Protein AF-A0AAE0SVL7-F1 (afdb_monomer)

Secondary structure (DSSP, 8-state):
-----S-----HHHHHHT--STTTEETTTTEE---GGGS-TT--EEEEEE-TTSSEEEEEESGGG-EEEEEHHHHHHT---TTHHHHHGGG--------

Nearest PDB structures (foldseek):
  6npb-assembly1_A  TM=8.629E-01  e=6.356E-06  Leisingera caerulea
  6npc-assembly1_B  TM=8.696E-01  e=1.193E-05  Leisingera caerulea
  3n6w-assembly1_A-2  TM=8.155E-01  e=1.303E-04  Homo sapiens
  3o2g-assembly1_A  TM=8.271E-01  e=2.156E-04  Homo sapiens
  8ghl-assembly1_G  TM=4.330E-01  e=3.075E+00  Saccharomyces cerevisiae

pLDDT: mean 80.03, std 21.22, range [30.2, 97.25]

Mean predicted aligned error: 9.67 Å

Radius of gyration: 16.36 Å; Cα contacts (8 Å, |Δi|>4): 115; chains: 1; bounding box: 56×30×44 Å

Foldseek 3Di:
DPDDPPDFDDDQLVCVQQFCPPCQADPVVRDGPDDSVPDDPPKDWDDWDQDPVNQKIWTFIPVVRDIGIDGPVVCVVPTPDPCVVVVVVVPPPPPDDDD

InterPro domains:
  IPR038492 GBBH-like, N-terminal domain superfamily [G3DSA:3.30.2020.30] (3-81)

Solvent-accessible surface area (backbone atoms only — not comparable to full-atom values): 6332 Å² total; per-residue (Å²): 133,85,82,75,71,94,71,87,79,79,56,47,52,56,52,63,76,57,25,54,29,82,82,28,21,42,78,93,77,74,40,75,65,61,56,75,89,78,50,63,85,83,38,43,68,74,47,76,44,71,40,96,85,70,53,33,32,41,38,33,29,65,64,88,64,45,72,34,33,38,47,48,66,60,52,66,74,64,56,79,46,89,62,58,58,66,69,58,58,77,74,68,76,80,79,80,82,78,133

Structure (mmCIF, N/CA/C/O backbone):
data_AF-A0AAE0SVL7-F1
#
_entry.id   AF-A0AAE0SVL7-F1
#
loop_
_atom_site.group_PDB
_atom_site.id
_atom_site.type_symbol
_atom_site.label_atom_id
_atom_site.label_alt_id
_atom_site.label_comp_id
_atom_site.label_asym_id
_atom_site.label_entity_id
_atom_site.label_seq_id
_atom_site.pdbx_PDB_ins_code
_atom_site.Cartn_x
_atom_site.Cartn_y
_atom_site.Cartn_z
_atom_site.occupancy
_atom_site.B_iso_or_equiv
_atom_site.auth_seq_id
_atom_site.auth_comp_id
_atom_site.auth_asym_id
_atom_site.auth_atom_id
_atom_site.pdbx_PDB_model_num
ATOM 1 N N . MET A 1 1 ? 5.176 -1.775 -32.247 1.00 35.22 1 MET A N 1
ATOM 2 C CA . MET A 1 1 ? 4.172 -2.533 -31.471 1.00 35.22 1 MET A CA 1
ATOM 3 C C . MET A 1 1 ? 4.753 -2.783 -30.091 1.00 35.22 1 MET A C 1
ATOM 5 O O . MET A 1 1 ? 5.603 -3.648 -29.944 1.00 35.22 1 MET A O 1
ATOM 9 N N . THR A 1 2 ? 4.399 -1.961 -29.109 1.00 45.22 2 THR A N 1
ATOM 10 C CA . THR A 1 2 ? 4.796 -2.175 -27.714 1.00 45.22 2 THR A CA 1
ATOM 11 C C . THR A 1 2 ? 3.952 -3.314 -27.151 1.00 45.22 2 THR A C 1
ATOM 13 O O . THR A 1 2 ? 2.727 -3.233 -27.106 1.00 45.22 2 THR A O 1
ATOM 16 N N . HIS A 1 3 ? 4.607 -4.416 -26.796 1.00 50.91 3 HIS A N 1
ATOM 17 C CA . HIS A 1 3 ? 3.964 -5.582 -26.208 1.00 50.91 3 HIS A CA 1
ATOM 18 C C . HIS A 1 3 ? 3.530 -5.212 -24.785 1.00 50.91 3 HIS A C 1
ATOM 20 O O . HIS A 1 3 ? 4.348 -5.221 -23.870 1.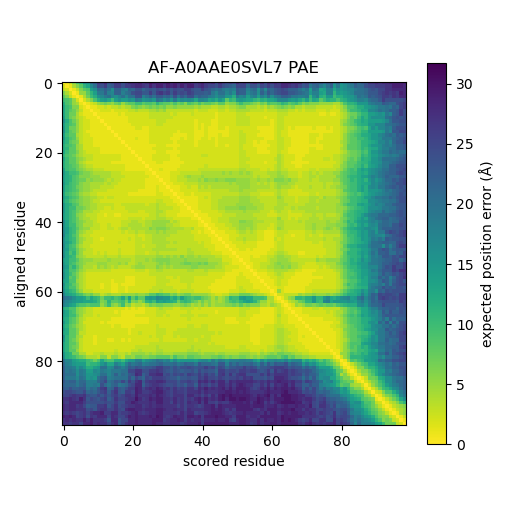00 50.91 3 HIS A O 1
ATOM 26 N N . ILE A 1 4 ? 2.268 -4.816 -24.597 1.00 51.59 4 ILE A N 1
ATOM 27 C CA . ILE A 1 4 ? 1.726 -4.538 -23.262 1.00 51.59 4 ILE A CA 1
ATOM 28 C C . ILE A 1 4 ? 1.679 -5.883 -22.524 1.00 51.59 4 ILE A C 1
ATOM 30 O O . ILE A 1 4 ? 0.965 -6.782 -22.974 1.00 51.59 4 ILE A O 1
ATOM 34 N N . PRO A 1 5 ? 2.433 -6.075 -21.429 1.00 56.72 5 PRO A N 1
ATOM 35 C CA . PRO 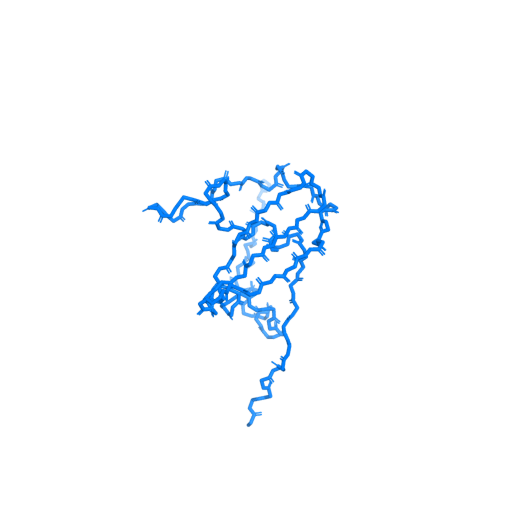A 1 5 ? 2.345 -7.314 -20.676 1.00 56.72 5 PRO A CA 1
ATOM 36 C C . PRO A 1 5 ? 0.922 -7.473 -20.129 1.00 56.72 5 PRO A C 1
ATOM 38 O O . PRO A 1 5 ? 0.385 -6.555 -19.507 1.00 56.72 5 PRO A O 1
ATOM 41 N N . SER A 1 6 ? 0.314 -8.642 -20.350 1.00 70.38 6 SER A N 1
ATOM 42 C CA . SER A 1 6 ? -1.045 -8.965 -19.888 1.00 70.38 6 SER A CA 1
ATOM 43 C C . SER A 1 6 ? -1.160 -9.053 -18.363 1.00 70.38 6 SER A C 1
ATOM 45 O O . SER A 1 6 ? -2.253 -8.929 -17.815 1.00 70.38 6 SER A O 1
ATOM 47 N N . HIS A 1 7 ? -0.033 -9.222 -17.666 1.00 75.56 7 HIS A N 1
ATOM 48 C CA . HIS A 1 7 ? 0.039 -9.304 -16.212 1.00 75.56 7 HIS A CA 1
ATOM 49 C C . HIS A 1 7 ? 1.223 -8.494 -15.684 1.00 75.56 7 HIS A C 1
ATOM 51 O O . HIS A 1 7 ? 2.307 -8.508 -16.266 1.00 75.56 7 HIS A O 1
ATOM 57 N N . VAL A 1 8 ? 1.029 -7.831 -14.541 1.00 83.06 8 VAL A N 1
ATOM 58 C CA . VAL A 1 8 ? 2.096 -7.147 -13.800 1.00 83.06 8 VAL A CA 1
ATOM 59 C C . VAL A 1 8 ? 2.258 -7.811 -12.441 1.00 83.06 8 VAL A C 1
ATOM 61 O O . VAL A 1 8 ? 1.272 -8.200 -11.818 1.00 83.06 8 VAL A O 1
ATOM 64 N N . ARG A 1 9 ? 3.505 -7.947 -11.987 1.00 87.88 9 ARG A N 1
ATOM 65 C CA . ARG A 1 9 ? 3.849 -8.524 -10.687 1.00 87.88 9 ARG A CA 1
ATOM 66 C C . ARG A 1 9 ? 4.430 -7.454 -9.773 1.00 87.88 9 ARG A C 1
ATOM 68 O O . ARG A 1 9 ? 5.249 -6.652 -10.211 1.00 87.88 9 ARG A O 1
ATOM 75 N N . PHE A 1 10 ? 4.037 -7.497 -8.507 1.00 90.50 10 PHE A N 1
ATOM 76 C CA . PHE A 1 10 ? 4.568 -6.654 -7.441 1.00 90.50 10 PHE A CA 1
ATOM 77 C C . PHE A 1 10 ? 5.034 -7.536 -6.288 1.00 90.50 10 PHE A C 1
ATOM 79 O O . PHE A 1 10 ? 4.447 -8.589 -6.036 1.00 90.50 10 PHE A O 1
ATOM 86 N N . HIS A 1 11 ? 6.077 -7.109 -5.580 1.00 92.06 11 HIS A N 1
ATOM 87 C CA . HIS A 1 11 ? 6.506 -7.800 -4.368 1.00 92.06 11 HIS A CA 1
ATOM 88 C C . HIS A 1 11 ? 5.519 -7.525 -3.227 1.00 92.06 11 HIS A C 1
ATOM 90 O O . HIS A 1 11 ? 5.067 -6.391 -3.066 1.00 92.06 11 HIS A O 1
ATOM 96 N N . SER A 1 12 ? 5.237 -8.538 -2.400 1.00 93.19 12 SER A N 1
ATOM 97 C CA . SER A 1 12 ? 4.362 -8.413 -1.221 1.00 93.19 12 SER A CA 1
ATOM 98 C C . SER A 1 12 ? 4.788 -7.262 -0.303 1.00 93.19 12 SER A C 1
ATOM 100 O O . SER A 1 12 ? 3.970 -6.419 0.066 1.00 93.19 12 SER A O 1
ATOM 102 N N . LEU A 1 13 ? 6.092 -7.173 -0.022 1.00 92.50 13 LEU A N 1
ATOM 103 C CA . LEU A 1 13 ? 6.680 -6.116 0.797 1.00 92.50 13 LEU A CA 1
ATOM 104 C C . LEU A 1 13 ? 6.467 -4.720 0.193 1.00 92.50 13 LEU A C 1
ATOM 106 O O . LEU A 1 13 ? 6.125 -3.774 0.899 1.00 92.50 13 LEU A O 1
ATOM 110 N N . TRP A 1 14 ? 6.613 -4.594 -1.129 1.00 94.38 14 TRP A N 1
ATOM 111 C CA . TRP A 1 14 ? 6.370 -3.329 -1.820 1.00 94.38 14 TRP A CA 1
ATOM 112 C C . TRP A 1 14 ? 4.899 -2.922 -1.727 1.00 94.38 14 TRP A C 1
ATOM 114 O O . TRP A 1 14 ? 4.606 -1.770 -1.425 1.00 94.38 14 TRP A O 1
ATOM 124 N N . LEU A 1 15 ? 3.970 -3.865 -1.925 1.00 95.00 15 LEU A N 1
ATOM 125 C CA . LEU A 1 15 ? 2.541 -3.602 -1.748 1.00 95.00 15 LEU A CA 1
ATOM 126 C C . LEU A 1 15 ? 2.243 -3.159 -0.309 1.00 95.00 15 LEU A C 1
ATOM 128 O O . LEU A 1 15 ? 1.498 -2.205 -0.108 1.00 95.00 15 LEU A O 1
ATOM 132 N N . ARG A 1 16 ? 2.867 -3.793 0.691 1.00 95.38 16 ARG A N 1
ATOM 133 C CA . ARG A 1 16 ? 2.684 -3.440 2.104 1.00 95.38 16 ARG A CA 1
ATOM 134 C C . ARG A 1 16 ? 3.148 -2.018 2.410 1.00 95.38 16 ARG A C 1
ATOM 136 O O . ARG A 1 16 ? 2.438 -1.294 3.109 1.00 95.38 16 ARG A O 1
ATOM 143 N N . PHE A 1 17 ? 4.306 -1.620 1.885 1.00 94.75 17 PHE A N 1
ATOM 144 C CA . PHE A 1 17 ? 4.827 -0.259 2.033 1.00 94.75 17 PHE A CA 1
ATOM 145 C C . PHE A 1 17 ? 4.016 0.765 1.233 1.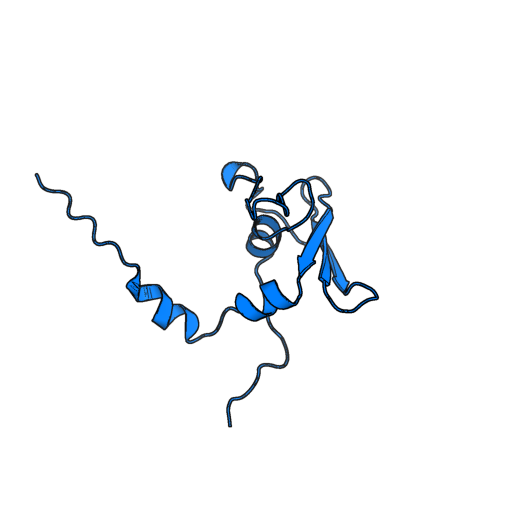00 94.75 17 PHE A C 1
ATOM 147 O O . PHE A 1 17 ? 3.955 1.929 1.617 1.00 94.75 17 PHE A O 1
ATOM 154 N N . SER A 1 18 ? 3.388 0.358 0.132 1.00 95.56 18 SER A N 1
ATOM 155 C CA . SER A 1 18 ? 2.557 1.212 -0.726 1.00 95.56 18 SER A CA 1
ATOM 156 C C . SER A 1 18 ? 1.083 1.259 -0.316 1.00 95.56 18 SER A C 1
ATOM 158 O O . SER A 1 18 ? 0.276 1.826 -1.047 1.00 95.56 18 SER A O 1
ATOM 160 N N . CYS A 1 19 ? 0.722 0.672 0.826 1.00 96.19 19 CYS A N 1
ATOM 161 C CA . CYS A 1 19 ? -0.642 0.679 1.337 1.00 96.19 19 CYS A CA 1
ATOM 162 C C . CYS A 1 19 ? -1.151 2.115 1.559 1.00 96.19 19 CYS A C 1
ATOM 164 O O . CYS A 1 19 ? -0.479 2.922 2.202 1.00 96.19 19 CYS A O 1
ATOM 166 N N . GLN A 1 20 ? -2.353 2.406 1.059 1.00 97.25 20 GLN A N 1
ATOM 167 C CA . GLN A 1 20 ? -3.023 3.708 1.152 1.00 97.25 20 GLN A CA 1
ATOM 168 C C . GLN A 1 20 ? -4.188 3.707 2.156 1.00 97.25 20 GLN A C 1
ATOM 170 O O . GLN A 1 20 ? -5.016 4.615 2.153 1.00 97.25 20 GLN A O 1
ATOM 175 N N . CYS A 1 21 ? -4.283 2.696 3.027 1.00 96.00 21 CYS A N 1
ATOM 176 C CA . CYS A 1 21 ? -5.298 2.707 4.076 1.00 96.00 21 CYS A CA 1
ATOM 177 C C . CYS A 1 21 ? -5.035 3.850 5.079 1.00 96.00 21 CYS A C 1
ATOM 179 O O . CYS A 1 21 ? -3.883 4.267 5.233 1.00 96.00 21 CYS A O 1
ATOM 181 N N . PRO A 1 22 ? -6.049 4.297 5.846 1.00 96.00 22 PRO A N 1
ATOM 182 C CA . PRO A 1 22 ? -5.894 5.409 6.794 1.00 96.00 22 PRO A CA 1
ATOM 183 C C . PRO A 1 22 ? -4.829 5.195 7.882 1.00 96.00 22 PRO A C 1
ATOM 185 O O . PRO A 1 22 ? -4.404 6.143 8.527 1.00 96.00 22 PRO A O 1
ATOM 188 N N . LYS A 1 23 ? -4.387 3.948 8.109 1.00 95.12 23 LYS A N 1
ATOM 189 C CA . LYS A 1 23 ? -3.287 3.634 9.038 1.00 95.12 23 LYS A CA 1
ATOM 190 C C . LYS A 1 23 ? -1.900 3.825 8.422 1.00 95.12 23 LYS A C 1
ATOM 192 O O . LYS A 1 23 ? -0.920 3.888 9.151 1.00 95.12 23 LYS A O 1
ATOM 197 N N . CYS A 1 24 ? -1.793 3.820 7.097 1.00 95.88 24 CYS A N 1
ATOM 198 C CA . CYS A 1 24 ? -0.519 3.854 6.381 1.00 95.88 24 CYS A CA 1
ATOM 199 C C . CYS A 1 24 ? -0.324 5.136 5.572 1.00 95.88 24 CYS A C 1
ATOM 201 O O . CYS A 1 24 ? 0.813 5.449 5.218 1.00 95.88 24 CYS A O 1
ATOM 203 N N . PHE A 1 25 ? -1.394 5.880 5.298 1.00 97.19 25 PHE A N 1
ATOM 204 C CA . PHE A 1 25 ? -1.362 7.049 4.434 1.00 97.19 25 PHE A CA 1
ATOM 205 C C . PHE A 1 25 ? -2.418 8.080 4.844 1.00 97.19 25 PHE A C 1
ATOM 207 O O . PHE A 1 25 ? -3.579 7.739 5.066 1.00 97.19 25 PHE A O 1
ATOM 214 N N . GLU A 1 26 ? -2.005 9.343 4.910 1.00 96.94 26 GLU A N 1
ATOM 215 C CA . GLU A 1 26 ? -2.857 10.497 5.176 1.00 96.94 26 GLU A CA 1
ATOM 216 C C . GLU A 1 26 ? -3.200 11.193 3.855 1.00 96.94 26 GLU A C 1
ATOM 218 O O . GLU A 1 26 ? -2.365 11.874 3.251 1.00 96.94 26 GLU A O 1
ATOM 223 N N . ALA A 1 27 ? -4.443 11.026 3.402 1.00 93.38 27 ALA A N 1
ATOM 224 C CA . ALA A 1 27 ? -4.880 11.488 2.088 1.00 93.38 27 ALA A CA 1
ATOM 225 C C . ALA A 1 27 ? -4.892 13.017 1.951 1.00 93.38 27 ALA A C 1
ATOM 227 O O . ALA A 1 27 ? -4.593 13.531 0.875 1.00 93.38 27 ALA A O 1
ATOM 228 N N . SER A 1 28 ? -5.191 13.750 3.028 1.00 95.25 28 SER A N 1
ATOM 229 C CA . SER A 1 28 ? -5.286 15.218 2.992 1.00 95.25 28 SER A CA 1
ATOM 230 C C . SER A 1 28 ? -3.947 15.903 2.703 1.00 95.25 28 SER A C 1
ATOM 232 O O . SER A 1 28 ? -3.899 16.937 2.040 1.00 95.25 28 SER A O 1
ATOM 234 N N . SER A 1 29 ? -2.857 15.305 3.179 1.00 95.56 29 SER A N 1
ATOM 235 C CA . SER A 1 29 ? -1.493 15.826 3.049 1.00 95.56 29 SER A CA 1
ATOM 236 C C . SER A 1 29 ? -0.631 15.018 2.081 1.00 95.56 29 SER A C 1
ATOM 238 O O . SER A 1 29 ? 0.517 15.384 1.834 1.00 95.56 29 SER A O 1
ATOM 240 N N . ASN A 1 30 ? -1.179 13.935 1.516 1.00 91.81 30 ASN A N 1
ATOM 241 C CA . ASN A 1 30 ? -0.467 12.993 0.656 1.00 91.81 30 ASN A CA 1
ATOM 242 C C . ASN A 1 30 ? 0.795 12.417 1.334 1.00 91.81 30 ASN A C 1
ATOM 244 O O . ASN A 1 30 ? 1.827 12.210 0.692 1.00 91.81 30 ASN A O 1
ATOM 248 N N . MET A 1 31 ? 0.729 12.185 2.650 1.00 95.31 31 MET A N 1
ATOM 249 C CA . MET A 1 31 ? 1.863 11.722 3.452 1.00 95.31 31 MET A CA 1
ATOM 250 C C . MET A 1 31 ? 1.743 10.243 3.802 1.00 95.31 31 MET A C 1
ATOM 252 O O . MET A 1 31 ? 0.680 9.757 4.183 1.00 95.31 31 MET A O 1
ATOM 256 N N . LYS A 1 32 ? 2.864 9.522 3.735 1.00 95.19 32 LYS A N 1
ATOM 257 C CA . LYS A 1 32 ? 2.950 8.158 4.257 1.00 95.19 32 LYS A CA 1
ATOM 258 C C . LYS A 1 32 ? 3.140 8.211 5.772 1.00 95.19 32 LYS A C 1
ATOM 260 O O . LYS A 1 32 ? 4.032 8.901 6.250 1.00 95.19 32 LYS A O 1
ATOM 265 N N . LEU A 1 33 ? 2.296 7.482 6.494 1.00 96.44 33 LEU A N 1
ATOM 266 C CA . LEU A 1 33 ? 2.318 7.390 7.955 1.00 96.44 33 LEU A CA 1
ATOM 267 C C . LEU A 1 33 ? 3.141 6.201 8.453 1.00 96.44 33 LEU A C 1
ATOM 269 O O . LEU A 1 33 ? 3.590 6.207 9.589 1.00 96.44 33 LEU A O 1
ATOM 273 N N . ILE A 1 34 ? 3.316 5.180 7.611 1.00 93.56 34 ILE A N 1
ATOM 274 C CA . ILE A 1 34 ? 4.090 3.993 7.962 1.00 93.56 34 ILE A CA 1
ATOM 275 C C . ILE A 1 34 ? 5.580 4.169 7.667 1.00 93.56 34 ILE A C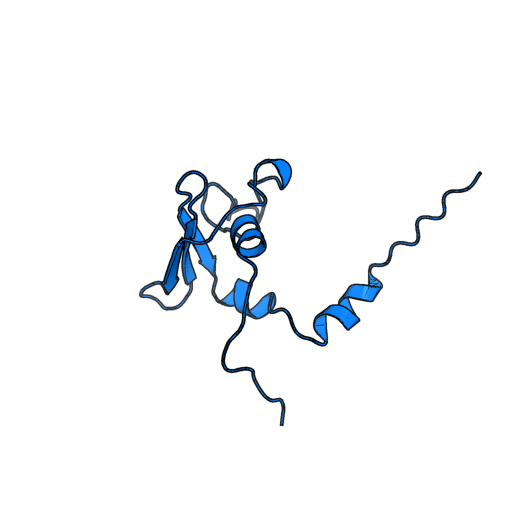 1
ATOM 277 O O . ILE A 1 34 ? 5.967 4.552 6.556 1.00 93.56 34 ILE A O 1
ATOM 281 N N . HIS A 1 35 ? 6.408 3.794 8.636 1.00 92.88 35 HIS A N 1
ATOM 282 C CA . HIS A 1 35 ? 7.855 3.717 8.507 1.00 92.88 35 HIS A CA 1
ATOM 283 C C . HIS A 1 35 ? 8.309 2.320 8.060 1.00 92.88 35 HIS A C 1
ATOM 285 O O . HIS A 1 35 ? 7.630 1.316 8.281 1.00 92.88 35 HIS A O 1
ATOM 291 N N . ILE A 1 36 ? 9.454 2.238 7.375 1.00 90.12 36 ILE A N 1
ATOM 292 C CA . ILE A 1 36 ? 9.936 0.966 6.811 1.00 90.12 36 ILE A CA 1
ATOM 293 C C . ILE A 1 36 ? 10.306 -0.035 7.913 1.00 90.12 36 ILE A C 1
ATOM 295 O O . ILE A 1 36 ? 10.108 -1.233 7.741 1.00 90.12 36 ILE A O 1
ATOM 299 N N . GLU A 1 37 ? 10.774 0.461 9.057 1.00 92.44 37 GLU A N 1
ATOM 300 C CA . GLU A 1 37 ? 11.143 -0.320 10.237 1.00 92.44 37 GLU A CA 1
ATOM 301 C C . GLU A 1 37 ? 9.932 -0.994 10.901 1.00 92.44 37 GLU A C 1
ATOM 303 O O . GLU A 1 37 ? 10.088 -1.986 11.608 1.00 92.44 37 GLU A O 1
ATOM 308 N N . GLU A 1 38 ? 8.722 -0.483 10.659 1.00 90.56 38 GLU A N 1
ATOM 309 C CA . GLU A 1 38 ? 7.468 -1.044 11.177 1.00 90.56 38 GLU A CA 1
ATOM 310 C C . GLU A 1 38 ? 6.911 -2.167 10.288 1.00 90.56 38 GLU A C 1
ATOM 312 O O . GLU A 1 38 ? 5.896 -2.789 10.615 1.00 90.56 38 GLU A O 1
ATOM 317 N N . ILE A 1 39 ? 7.536 -2.417 9.135 1.00 90.94 39 ILE A N 1
ATOM 318 C CA . ILE A 1 39 ? 7.100 -3.446 8.201 1.00 90.94 39 ILE A CA 1
ATOM 319 C C . ILE A 1 39 ? 7.920 -4.711 8.410 1.00 90.94 39 ILE A C 1
ATOM 321 O O . ILE A 1 39 ? 9.132 -4.737 8.226 1.00 90.94 39 ILE A O 1
ATOM 325 N N . ASP A 1 40 ? 7.216 -5.800 8.697 1.00 90.56 40 ASP A N 1
ATOM 326 C CA . ASP A 1 40 ? 7.792 -7.136 8.665 1.00 90.56 40 ASP A CA 1
ATOM 327 C C . ASP A 1 40 ? 8.301 -7.469 7.250 1.00 90.56 40 ASP A C 1
ATOM 329 O O . ASP A 1 40 ? 7.522 -7.601 6.300 1.00 90.56 40 ASP A O 1
ATOM 333 N N . PHE A 1 41 ? 9.619 -7.627 7.106 1.00 88.06 41 PHE A N 1
ATOM 334 C CA . PHE A 1 41 ? 10.272 -7.978 5.840 1.00 88.06 41 PHE A CA 1
ATOM 335 C C . PHE A 1 41 ? 9.825 -9.335 5.285 1.00 88.06 41 PHE A C 1
ATOM 337 O O . PHE A 1 41 ? 9.929 -9.570 4.079 1.00 88.06 41 PHE A O 1
ATOM 344 N N . HIS A 1 42 ? 9.285 -10.206 6.138 1.00 88.81 42 HIS A N 1
ATOM 345 C CA . HIS A 1 42 ? 8.727 -11.499 5.759 1.00 88.81 42 HIS A CA 1
ATOM 346 C C . HIS A 1 42 ? 7.213 -11.445 5.517 1.00 88.81 42 HIS A C 1
ATOM 348 O O . HIS A 1 42 ? 6.582 -12.490 5.374 1.00 88.81 42 HIS A O 1
ATOM 354 N N . THR A 1 43 ? 6.617 -10.249 5.428 1.00 88.56 43 THR A N 1
ATOM 355 C CA . THR A 1 43 ? 5.180 -10.087 5.187 1.00 88.56 43 THR A CA 1
ATOM 356 C C . THR A 1 43 ? 4.737 -10.769 3.889 1.00 88.56 43 THR A C 1
ATOM 358 O O . THR A 1 43 ? 5.198 -10.457 2.782 1.00 88.56 43 THR A O 1
ATOM 361 N N . VAL A 1 44 ? 3.799 -11.707 4.014 1.00 92.38 44 VAL A N 1
ATOM 362 C CA . VAL A 1 44 ? 3.224 -12.442 2.886 1.00 92.38 44 VAL A CA 1
ATOM 363 C C . VAL A 1 44 ? 1.809 -11.943 2.638 1.00 92.38 44 VAL A C 1
ATOM 365 O O . VAL A 1 44 ? 1.002 -11.833 3.560 1.00 92.38 44 VAL A O 1
ATOM 368 N N . LEU A 1 45 ? 1.514 -11.637 1.379 1.00 93.31 45 LEU A N 1
ATOM 369 C CA . LEU A 1 45 ? 0.168 -11.320 0.936 1.00 93.31 45 LEU A CA 1
ATOM 370 C C . LEU A 1 45 ? -0.659 -12.610 0.894 1.00 93.31 45 LEU A C 1
ATOM 372 O O . LEU A 1 45 ? -0.311 -13.543 0.173 1.00 93.31 45 LEU A O 1
ATOM 376 N N . GLU A 1 46 ? -1.755 -12.650 1.641 1.00 94.31 46 GLU A N 1
ATOM 377 C CA . GLU A 1 46 ? -2.652 -13.807 1.708 1.00 94.31 46 GLU A CA 1
ATOM 378 C C . GLU A 1 46 ? -3.800 -13.699 0.712 1.00 94.31 46 GLU A C 1
ATOM 380 O O . GLU A 1 46 ? -4.194 -14.690 0.096 1.00 94.31 46 GLU A O 1
ATOM 385 N N . LYS A 1 47 ? -4.368 -12.496 0.567 1.00 93.31 47 LYS A N 1
ATOM 386 C CA . LYS A 1 47 ? -5.527 -12.256 -0.296 1.00 93.31 47 LYS A CA 1
ATOM 387 C C . LYS A 1 47 ? -5.420 -10.914 -0.996 1.00 93.31 47 LYS A C 1
ATOM 389 O O . LYS A 1 47 ? -4.932 -9.937 -0.430 1.00 93.31 47 LYS A O 1
ATOM 394 N N . ALA A 1 48 ? -5.932 -10.885 -2.219 1.00 93.56 48 ALA A N 1
ATOM 395 C CA . ALA A 1 48 ? -6.112 -9.685 -3.013 1.00 93.56 48 ALA A CA 1
ATOM 396 C C . ALA A 1 48 ? -7.442 -9.773 -3.762 1.00 93.56 48 ALA A C 1
ATOM 398 O O . ALA A 1 48 ? -7.760 -10.816 -4.335 1.00 93.56 48 ALA A O 1
ATOM 399 N N . SER A 1 49 ? -8.197 -8.682 -3.788 1.00 93.56 49 SER A N 1
ATOM 400 C CA . SER A 1 49 ? -9.424 -8.566 -4.575 1.00 93.56 49 SER A CA 1
ATOM 401 C C . SER A 1 49 ? -9.537 -7.162 -5.147 1.00 93.56 49 SER A C 1
ATOM 403 O O . SER A 1 49 ? -9.209 -6.189 -4.475 1.00 93.56 49 SER A O 1
ATOM 405 N N . VAL A 1 50 ? -10.007 -7.046 -6.384 1.00 91.81 50 VAL A N 1
ATOM 406 C CA . VAL A 1 50 ? -10.356 -5.744 -6.965 1.00 91.81 50 VAL A CA 1
ATOM 407 C C . VAL A 1 50 ? -11.638 -5.249 -6.293 1.00 91.81 50 VAL A C 1
ATOM 409 O O . VAL A 1 50 ? -12.517 -6.062 -6.008 1.00 91.81 50 VAL A O 1
ATOM 412 N N . SER A 1 51 ? -11.722 -3.954 -5.991 1.00 89.75 51 SER A N 1
ATOM 413 C CA . SER A 1 51 ? -12.952 -3.346 -5.472 1.00 89.75 51 SER A CA 1
ATOM 414 C C . SER A 1 51 ? -14.072 -3.375 -6.515 1.00 89.75 51 SER A C 1
ATOM 416 O O . SER A 1 51 ? -13.807 -3.425 -7.716 1.00 89.75 51 SER A O 1
ATOM 418 N N . ASP A 1 52 ? -15.327 -3.309 -6.068 1.00 87.69 52 ASP A N 1
ATOM 419 C CA . ASP A 1 52 ? -16.499 -3.389 -6.955 1.00 87.69 52 ASP A CA 1
ATOM 420 C C . ASP A 1 52 ? -16.532 -2.272 -8.013 1.00 87.69 52 ASP A C 1
ATOM 422 O O . ASP A 1 52 ? -16.996 -2.478 -9.132 1.00 87.69 52 ASP A O 1
ATOM 426 N N . ASP A 1 53 ? -15.992 -1.095 -7.683 1.00 92.12 53 ASP A N 1
ATOM 427 C CA . ASP A 1 53 ? -15.854 0.044 -8.600 1.00 92.12 53 ASP A CA 1
ATOM 428 C C . ASP A 1 53 ? -14.705 -0.112 -9.614 1.00 92.12 53 ASP A C 1
ATOM 430 O O . ASP A 1 53 ? -14.574 0.687 -10.543 1.00 92.12 53 ASP A O 1
ATOM 434 N N . GLY A 1 54 ? -13.857 -1.131 -9.453 1.00 90.75 54 GLY A N 1
ATOM 435 C CA . GLY A 1 54 ? -12.705 -1.369 -10.310 1.00 90.75 54 GLY A CA 1
ATOM 436 C C . GLY A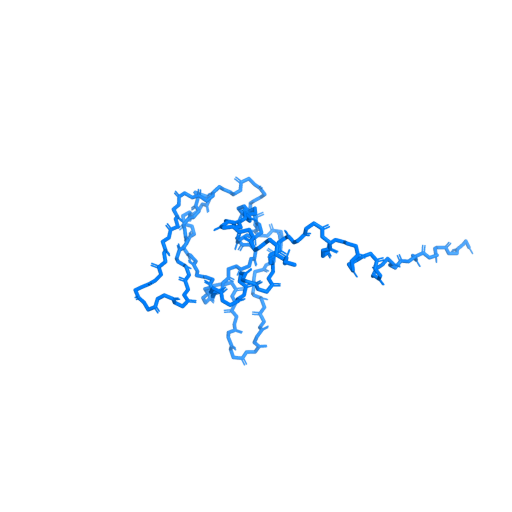 1 54 ? -11.645 -0.268 -10.251 1.00 90.75 54 GLY A C 1
ATOM 437 O O . GLY A 1 54 ? -10.883 -0.132 -11.210 1.00 90.75 54 GLY A O 1
ATOM 438 N N . LEU A 1 55 ? -11.592 0.531 -9.179 1.00 93.38 55 LEU A N 1
ATOM 439 C CA . LEU A 1 55 ? -10.637 1.636 -9.024 1.00 93.38 55 LEU A CA 1
ATOM 440 C C . LEU A 1 55 ? -9.461 1.291 -8.108 1.00 93.38 55 LEU A C 1
ATOM 442 O O . LEU A 1 55 ? -8.380 1.866 -8.260 1.00 93.38 55 LEU A O 1
ATOM 446 N N . SER A 1 56 ? -9.630 0.321 -7.212 1.00 94.94 56 SER A N 1
ATOM 447 C CA . SER A 1 56 ? -8.631 -0.059 -6.215 1.00 94.94 56 SER A CA 1
ATOM 448 C C . SER A 1 56 ? -8.531 -1.577 -6.050 1.00 94.94 56 SER A C 1
ATOM 450 O O . SER A 1 56 ? -9.299 -2.351 -6.627 1.00 94.94 56 SER A O 1
ATOM 452 N N . ILE A 1 57 ? -7.544 -2.016 -5.275 1.00 95.44 57 ILE A N 1
ATOM 453 C CA . ILE A 1 57 ? -7.461 -3.384 -4.769 1.00 95.44 57 ILE A CA 1
ATOM 454 C C . ILE A 1 57 ? -7.464 -3.377 -3.248 1.00 95.44 57 ILE A C 1
ATOM 456 O O . ILE A 1 57 ? -6.768 -2.575 -2.626 1.00 95.44 57 ILE A O 1
ATOM 460 N N . SER A 1 58 ? -8.202 -4.316 -2.670 1.00 95.94 58 SER A N 1
ATOM 461 C CA . SER A 1 58 ? -8.150 -4.675 -1.258 1.00 95.94 58 SER A CA 1
ATOM 462 C C . SER A 1 58 ? -7.149 -5.806 -1.064 1.00 95.94 58 SER A C 1
ATOM 464 O O . SER A 1 58 ? -7.128 -6.771 -1.830 1.00 95.94 58 SER A O 1
ATOM 466 N N . LEU A 1 59 ? -6.314 -5.686 -0.040 1.00 95.31 59 LEU A N 1
ATOM 467 C CA . LEU A 1 59 ? -5.190 -6.574 0.239 1.00 95.31 59 LEU A CA 1
ATOM 468 C C . LEU A 1 59 ? -5.211 -7.002 1.706 1.00 95.31 59 LEU A C 1
ATOM 470 O O . LEU A 1 59 ? -5.522 -6.196 2.583 1.00 95.31 59 LEU A O 1
ATOM 474 N N . MET A 1 60 ? -4.849 -8.256 1.969 1.00 94.69 60 MET A N 1
ATOM 475 C CA . MET A 1 60 ? -4.696 -8.803 3.317 1.00 94.69 60 MET A CA 1
ATOM 476 C C . MET A 1 60 ? -3.344 -9.500 3.443 1.00 94.69 60 MET A C 1
ATOM 478 O O . MET A 1 60 ? -3.001 -10.331 2.600 1.00 94.69 60 MET A O 1
ATOM 482 N N . TRP A 1 61 ? -2.596 -9.173 4.496 1.00 93.00 61 TRP A N 1
ATOM 483 C CA . TRP A 1 61 ? -1.287 -9.759 4.792 1.00 93.00 61 TRP A CA 1
ATOM 484 C C . TRP A 1 61 ? -1.333 -10.626 6.051 1.00 93.00 61 TRP A C 1
ATOM 486 O O . TRP A 1 61 ? -2.045 -10.306 7.003 1.00 93.00 61 TRP A O 1
ATOM 496 N N . SER A 1 62 ? -0.515 -11.680 6.064 1.00 84.06 62 SER A N 1
ATOM 497 C CA . SER A 1 62 ? -0.434 -12.662 7.154 1.00 84.06 62 SER A CA 1
ATOM 498 C C . SER A 1 62 ? 0.126 -12.071 8.447 1.00 84.06 62 SER A C 1
ATOM 500 O O . SER A 1 62 ? -0.360 -12.352 9.542 1.00 84.06 62 SER A O 1
ATOM 502 N N . SER A 1 63 ? 1.139 -11.211 8.326 1.00 74.06 63 SER A N 1
ATOM 503 C CA . SER A 1 63 ? 1.791 -10.573 9.468 1.00 74.06 63 SER A CA 1
ATOM 504 C C . SER A 1 63 ? 0.859 -9.531 10.091 1.00 74.06 63 SER A C 1
ATOM 506 O O . SER A 1 63 ? 0.579 -8.482 9.503 1.00 74.06 63 SER A O 1
ATOM 508 N N . GLY A 1 64 ? 0.309 -9.860 11.262 1.00 72.19 64 GLY A N 1
ATOM 509 C CA . GLY A 1 64 ? -0.594 -8.991 12.022 1.00 72.19 64 GLY A CA 1
ATOM 510 C C . GLY A 1 64 ? -1.982 -8.784 11.404 1.00 72.19 64 GLY A C 1
ATOM 511 O O . GLY A 1 64 ? -2.714 -7.915 11.877 1.00 72.19 64 GLY A O 1
ATOM 512 N N . GLY A 1 65 ? -2.351 -9.539 10.359 1.00 85.88 65 GLY A N 1
ATOM 513 C CA . GLY A 1 65 ? -3.676 -9.465 9.730 1.00 85.88 65 GLY A CA 1
ATOM 514 C C . GLY A 1 65 ? -3.996 -8.103 9.107 1.00 85.88 65 GLY A C 1
ATOM 515 O O . GLY A 1 65 ? -5.160 -7.702 9.066 1.00 85.88 65 GLY A O 1
ATOM 516 N N . HIS A 1 66 ? -2.978 -7.347 8.679 1.00 93.31 66 HIS A N 1
ATOM 517 C CA . HIS A 1 66 ? -3.185 -6.012 8.121 1.00 93.31 66 HIS A CA 1
ATOM 518 C C . HIS A 1 66 ? -4.092 -6.086 6.889 1.00 93.31 66 HIS A C 1
ATOM 520 O O . HIS A 1 66 ? -3.856 -6.889 5.988 1.00 93.31 66 HIS A O 1
ATOM 526 N N . MET A 1 67 ? -5.099 -5.215 6.840 1.00 95.62 67 MET A N 1
ATOM 527 C CA . MET A 1 67 ? -5.951 -5.012 5.673 1.00 95.62 67 MET A CA 1
ATOM 528 C C . MET A 1 67 ? -5.681 -3.627 5.103 1.00 95.62 67 MET A C 1
ATOM 530 O O . MET A 1 67 ? -5.662 -2.638 5.839 1.00 95.62 67 MET A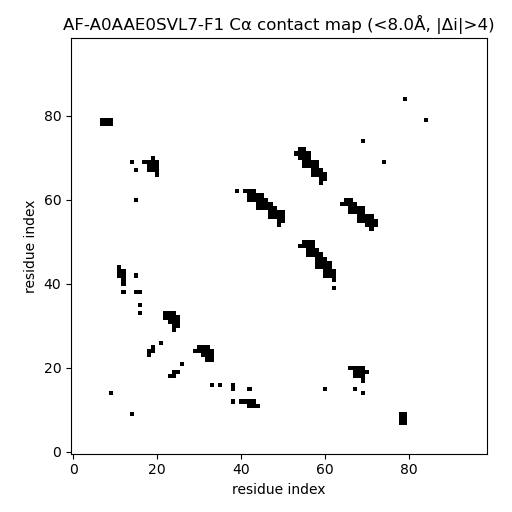 O 1
ATOM 534 N N . GLY A 1 68 ? -5.465 -3.567 3.797 1.00 95.44 68 GLY A N 1
ATOM 535 C CA . GLY A 1 68 ? -5.048 -2.355 3.116 1.00 95.44 68 GLY A CA 1
ATOM 536 C C . GLY A 1 68 ? -5.693 -2.192 1.755 1.00 95.44 68 GLY A C 1
ATOM 537 O O . GLY A 1 68 ? -6.259 -3.135 1.204 1.00 95.44 68 GLY A O 1
ATOM 538 N N . THR A 1 69 ? -5.577 -0.987 1.216 1.00 97.12 69 THR A N 1
ATOM 539 C CA . THR A 1 69 ? -6.060 -0.643 -0.118 1.00 97.12 69 THR A CA 1
ATOM 540 C C . THR A 1 69 ? -4.953 0.011 -0.923 1.00 97.12 69 THR A C 1
ATOM 542 O O . THR A 1 69 ? -4.074 0.668 -0.359 1.00 97.12 69 THR A O 1
ATOM 545 N N . ILE A 1 70 ? -4.971 -0.198 -2.238 1.00 96.62 70 ILE A N 1
ATOM 546 C CA . ILE A 1 70 ? -4.106 0.518 -3.178 1.00 96.62 70 ILE A CA 1
ATOM 547 C C . ILE A 1 70 ? -4.903 0.851 -4.438 1.00 96.62 70 ILE A C 1
ATOM 549 O O . ILE A 1 70 ? -5.540 -0.023 -5.026 1.00 96.62 70 ILE A O 1
ATOM 553 N N . ASP A 1 71 ? -4.815 2.093 -4.890 1.00 95.69 71 ASP A N 1
ATOM 554 C CA . ASP A 1 71 ? -5.400 2.560 -6.137 1.00 95.69 71 ASP A CA 1
ATOM 555 C C . ASP A 1 71 ? -4.754 1.853 -7.333 1.00 95.69 71 ASP A C 1
ATOM 557 O O . ASP A 1 71 ? -3.524 1.775 -7.473 1.00 95.69 71 ASP A O 1
ATOM 561 N N . LEU A 1 72 ? -5.575 1.396 -8.277 1.00 91.62 72 LEU A N 1
ATOM 562 C CA . LEU A 1 72 ? -5.077 0.772 -9.502 1.00 91.62 72 LEU A CA 1
ATOM 563 C C . LEU A 1 72 ? -4.233 1.743 -10.333 1.00 91.62 72 LEU A C 1
ATOM 565 O O . LEU A 1 72 ? -3.306 1.308 -11.017 1.00 91.62 72 LEU A O 1
ATOM 569 N N . ALA A 1 73 ? -4.522 3.047 -10.278 1.00 90.81 73 ALA A N 1
ATOM 570 C CA . ALA A 1 73 ? -3.703 4.071 -10.923 1.00 90.81 73 ALA A CA 1
ATOM 571 C C . ALA A 1 73 ? -2.270 4.084 -10.361 1.00 90.81 73 ALA A C 1
ATOM 573 O O . ALA A 1 73 ? -1.312 4.044 -11.136 1.00 90.81 73 ALA A O 1
ATOM 574 N N . SER A 1 74 ? -2.120 4.024 -9.034 1.00 90.69 74 SER A N 1
ATOM 575 C CA . SER A 1 74 ? -0.822 3.952 -8.354 1.00 90.69 74 SER A CA 1
ATOM 576 C C . SER A 1 74 ? -0.044 2.695 -8.739 1.00 90.69 74 SER A C 1
ATOM 578 O O . SER A 1 74 ? 1.152 2.775 -9.030 1.00 90.69 74 SER A O 1
ATOM 580 N N 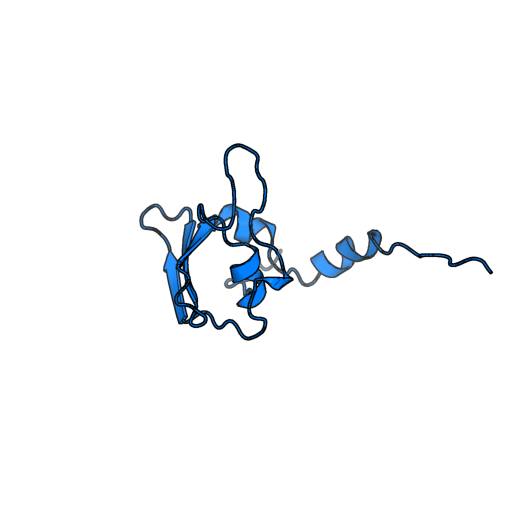. LEU A 1 75 ? -0.709 1.539 -8.834 1.00 90.62 75 LEU A N 1
ATOM 581 C CA . LEU A 1 75 ? -0.070 0.305 -9.310 1.00 90.62 75 LEU A CA 1
ATOM 582 C C . LEU A 1 75 ? 0.381 0.425 -10.766 1.00 90.62 75 LEU A C 1
ATOM 584 O O . LEU A 1 75 ? 1.498 0.039 -11.103 1.00 90.62 75 LEU A O 1
ATOM 588 N N . ARG A 1 76 ? -0.460 0.985 -11.643 1.00 87.25 76 ARG A N 1
ATOM 589 C CA . ARG A 1 76 ? -0.120 1.198 -13.060 1.00 87.25 76 ARG A CA 1
ATOM 590 C C . ARG A 1 76 ? 1.064 2.149 -13.237 1.00 87.25 76 ARG A C 1
ATOM 592 O O . ARG A 1 76 ? 1.874 1.913 -14.125 1.00 87.25 76 ARG A O 1
ATOM 599 N N . ALA A 1 77 ? 1.187 3.168 -12.393 1.00 87.62 77 ALA A N 1
ATOM 600 C CA . ALA A 1 77 ? 2.307 4.105 -12.424 1.00 87.62 77 ALA A CA 1
ATOM 601 C C . ALA A 1 77 ? 3.615 3.508 -11.872 1.00 87.62 77 ALA A C 1
ATOM 603 O O . ALA A 1 77 ? 4.698 3.934 -12.259 1.00 87.62 77 ALA A O 1
ATOM 604 N N . ASN A 1 78 ? 3.530 2.513 -10.982 1.00 87.69 78 ASN A N 1
ATOM 605 C CA . ASN A 1 78 ? 4.688 1.921 -10.302 1.00 87.69 78 ASN A CA 1
ATOM 606 C C . ASN A 1 78 ? 5.075 0.529 -10.820 1.00 87.69 78 ASN A C 1
ATOM 608 O O . ASN A 1 78 ? 5.805 -0.201 -10.145 1.00 87.69 78 ASN A O 1
ATOM 612 N N . ARG A 1 79 ? 4.592 0.143 -12.006 1.00 86.50 79 ARG A N 1
ATOM 613 C CA . ARG A 1 79 ? 4.945 -1.134 -12.638 1.00 86.50 79 ARG A CA 1
ATOM 614 C C . ARG A 1 79 ? 6.463 -1.258 -12.734 1.00 86.50 79 ARG A C 1
ATOM 616 O O . ARG A 1 79 ? 7.151 -0.317 -13.124 1.00 86.50 79 ARG A O 1
ATOM 623 N N . TYR A 1 80 ? 6.980 -2.436 -12.408 1.00 79.19 80 TYR A N 1
ATOM 624 C CA . TYR A 1 80 ? 8.378 -2.748 -12.665 1.00 79.19 80 TYR A CA 1
ATOM 625 C C . TYR A 1 80 ? 8.535 -2.956 -14.172 1.00 79.19 80 TYR A C 1
ATOM 627 O O . TYR A 1 80 ? 8.301 -4.052 -14.677 1.00 79.19 80 TYR A O 1
ATOM 635 N N . GLU A 1 81 ? 8.851 -1.906 -14.923 1.00 67.75 81 GLU A N 1
ATOM 636 C CA . GLU A 1 81 ? 9.268 -2.121 -16.305 1.00 67.75 81 GLU A CA 1
ATOM 637 C C . GLU A 1 81 ? 10.706 -2.656 -16.329 1.00 67.75 81 GLU A C 1
ATOM 639 O O . GLU A 1 81 ? 11.532 -2.205 -15.529 1.00 67.75 81 GLU A O 1
ATOM 644 N N . PRO A 1 82 ? 11.052 -3.542 -17.279 1.00 57.56 82 PRO A N 1
ATOM 645 C CA . PRO A 1 82 ? 12.446 -3.892 -17.543 1.00 57.56 82 PRO A CA 1
ATOM 646 C C . PRO A 1 82 ? 13.320 -2.653 -17.823 1.00 57.56 82 PRO A C 1
ATOM 648 O O . PRO A 1 82 ? 14.479 -2.618 -17.416 1.00 57.56 82 PRO A O 1
ATOM 651 N N . ASP A 1 83 ? 12.761 -1.617 -18.464 1.00 51.12 83 ASP A N 1
ATOM 652 C CA . ASP A 1 83 ? 13.465 -0.368 -18.798 1.00 51.12 83 ASP A CA 1
ATOM 653 C C . ASP A 1 83 ? 13.317 0.752 -17.747 1.00 51.12 83 ASP A C 1
ATOM 655 O O . ASP A 1 83 ? 14.163 1.644 -17.697 1.00 51.12 83 ASP A O 1
ATOM 659 N N . ALA A 1 84 ? 12.338 0.701 -16.833 1.00 48.12 84 ALA A N 1
ATOM 660 C CA . ALA A 1 84 ? 12.189 1.712 -15.769 1.00 48.12 84 ALA A CA 1
ATOM 661 C C . ALA A 1 84 ? 13.315 1.651 -14.720 1.00 48.12 84 ALA A C 1
ATOM 663 O O . ALA A 1 84 ? 13.555 2.626 -14.003 1.00 48.12 84 ALA A O 1
ATOM 664 N N . LEU A 1 85 ? 14.045 0.532 -14.649 1.00 50.22 85 LEU A N 1
ATOM 665 C CA . LEU A 1 85 ? 15.298 0.448 -13.896 1.00 50.22 85 LEU A CA 1
ATOM 666 C C . LEU A 1 85 ? 16.419 1.257 -14.566 1.00 50.22 85 LEU A C 1
ATOM 668 O O . LEU A 1 85 ? 17.204 1.883 -13.859 1.00 50.22 85 LEU A O 1
ATOM 672 N N . LYS A 1 86 ? 16.460 1.342 -15.906 1.00 45.41 86 LYS A N 1
ATOM 673 C CA . LYS A 1 86 ? 17.480 2.129 -16.626 1.00 45.41 86 LYS A CA 1
ATOM 674 C C . LYS A 1 86 ? 17.307 3.628 -16.398 1.00 45.41 86 LYS A C 1
ATOM 676 O O . LYS A 1 86 ? 18.294 4.334 -16.231 1.00 45.41 86 LYS A O 1
ATOM 681 N N . THR A 1 87 ? 16.071 4.115 -16.311 1.00 44.31 87 THR A N 1
ATOM 682 C CA . THR A 1 87 ? 15.797 5.542 -16.065 1.00 44.31 87 THR A CA 1
ATOM 683 C C . THR A 1 87 ? 16.002 5.942 -14.597 1.00 44.31 87 THR A C 1
ATOM 685 O O . THR A 1 87 ? 16.287 7.103 -14.311 1.00 44.31 87 THR A O 1
ATOM 688 N N . ARG A 1 88 ? 15.923 4.991 -13.650 1.00 46.09 88 ARG A N 1
ATOM 689 C CA . ARG A 1 88 ? 16.176 5.233 -12.215 1.00 46.09 88 ARG A CA 1
ATOM 690 C C . ARG A 1 88 ? 17.661 5.207 -11.815 1.00 46.09 88 ARG A C 1
ATOM 692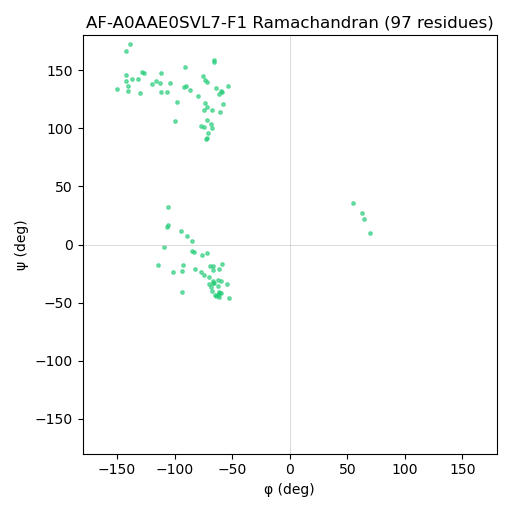 O O . ARG A 1 88 ? 17.972 5.601 -10.695 1.00 46.09 88 ARG A O 1
ATOM 699 N N . HIS A 1 89 ? 18.582 4.853 -12.717 1.00 41.62 89 HIS A N 1
ATOM 700 C CA . HIS A 1 89 ? 20.033 4.964 -12.481 1.00 41.62 89 HIS A CA 1
ATOM 701 C C . HIS A 1 89 ? 20.568 6.412 -12.472 1.00 41.62 89 HIS A C 1
ATOM 703 O O . HIS A 1 89 ? 21.721 6.638 -12.106 1.00 41.62 89 HIS A O 1
ATOM 709 N N . HIS A 1 90 ? 19.755 7.420 -12.807 1.00 43.06 90 HIS A N 1
ATOM 710 C CA . HIS A 1 90 ? 20.185 8.825 -12.756 1.00 43.06 90 HIS A CA 1
ATOM 711 C C . HIS A 1 90 ? 20.046 9.500 -11.382 1.00 43.06 90 HIS A C 1
ATOM 713 O O . HIS A 1 90 ? 20.402 10.665 -11.249 1.00 43.06 90 HIS A O 1
ATOM 719 N N . LEU A 1 91 ? 19.626 8.771 -10.343 1.00 41.75 91 LEU A N 1
ATOM 720 C CA . LEU A 1 91 ? 19.747 9.212 -8.945 1.00 41.75 91 LEU A CA 1
ATOM 721 C C . LEU A 1 91 ? 20.865 8.456 -8.210 1.00 41.75 91 LEU A C 1
ATOM 723 O O . LEU A 1 91 ? 20.778 8.199 -7.011 1.00 41.75 91 LEU A O 1
ATOM 727 N N . THR A 1 92 ? 21.927 8.083 -8.930 1.00 33.09 92 THR A N 1
ATOM 728 C CA . THR A 1 92 ? 23.173 7.643 -8.298 1.00 33.09 92 THR A CA 1
ATOM 729 C C . THR A 1 92 ? 23.844 8.876 -7.692 1.00 33.09 92 THR A C 1
ATOM 731 O O . THR A 1 92 ? 24.580 9.592 -8.367 1.00 33.09 92 THR A O 1
ATOM 734 N N . THR A 1 93 ? 23.556 9.169 -6.424 1.00 34.25 93 THR A N 1
ATOM 735 C CA . THR A 1 93 ? 24.364 10.111 -5.646 1.00 34.25 93 THR A CA 1
ATOM 736 C C . THR A 1 93 ? 25.719 9.463 -5.405 1.00 34.25 93 THR A C 1
ATOM 738 O O . THR A 1 93 ? 25.859 8.588 -4.551 1.00 34.25 93 THR A O 1
ATOM 741 N N . THR A 1 94 ? 26.733 9.895 -6.148 1.00 37.22 94 THR A N 1
ATOM 742 C CA . THR A 1 94 ? 28.125 9.680 -5.756 1.00 37.22 94 THR A CA 1
ATOM 743 C C . THR A 1 94 ? 28.386 10.508 -4.498 1.00 37.22 94 THR A C 1
ATOM 745 O O . THR A 1 94 ? 28.576 11.721 -4.570 1.00 37.22 94 THR A O 1
ATOM 748 N N . LEU A 1 95 ? 28.369 9.864 -3.331 1.00 30.20 95 LEU A N 1
ATOM 749 C CA . LEU A 1 95 ? 28.928 10.433 -2.107 1.00 30.20 95 LEU A CA 1
ATOM 750 C C . LEU A 1 95 ? 30.453 10.359 -2.215 1.00 30.20 95 LEU A C 1
ATOM 752 O O . LEU A 1 95 ? 31.048 9.305 -2.005 1.00 30.20 95 LEU A O 1
ATOM 756 N N . PHE A 1 96 ? 31.090 11.479 -2.554 1.00 38.03 96 PHE A N 1
ATOM 757 C CA . PHE A 1 96 ? 32.519 11.641 -2.305 1.00 38.03 96 PHE A CA 1
ATOM 758 C C . PHE A 1 96 ? 32.708 11.934 -0.817 1.00 38.03 96 PHE A C 1
ATOM 760 O O . PHE A 1 96 ? 32.475 13.055 -0.366 1.00 38.03 96 PHE A O 1
ATOM 767 N N . LEU A 1 97 ? 33.126 10.924 -0.055 1.00 32.72 97 LEU A N 1
ATOM 768 C CA . LEU A 1 97 ? 33.770 11.156 1.233 1.00 32.72 97 LEU A CA 1
ATOM 769 C C . LEU A 1 97 ? 35.163 11.724 0.936 1.00 32.72 97 LEU A C 1
ATOM 771 O O . LEU A 1 97 ? 35.950 11.092 0.233 1.00 32.72 97 LEU A O 1
ATOM 775 N N . ARG A 1 98 ? 35.427 12.948 1.396 1.00 35.41 98 ARG A N 1
ATOM 776 C CA . ARG A 1 98 ? 36.776 13.522 1.413 1.00 35.41 98 ARG A CA 1
ATOM 777 C C . ARG A 1 98 ? 37.430 13.170 2.745 1.00 35.41 98 ARG A C 1
ATOM 779 O O . ARG A 1 98 ? 36.762 13.254 3.774 1.00 35.41 98 ARG A O 1
ATOM 786 N N . GLU A 1 99 ? 38.694 12.769 2.671 1.00 47.47 99 GLU A N 1
ATOM 787 C CA . GLU A 1 99 ? 39.615 12.663 3.810 1.00 47.47 99 GLU A CA 1
ATOM 788 C C . GLU A 1 99 ? 39.911 14.040 4.420 1.00 47.47 99 GLU A C 1
ATOM 790 O O . GLU A 1 99 ? 39.928 15.037 3.654 1.00 47.47 99 GLU A O 1
#

Organism: NCBI:txi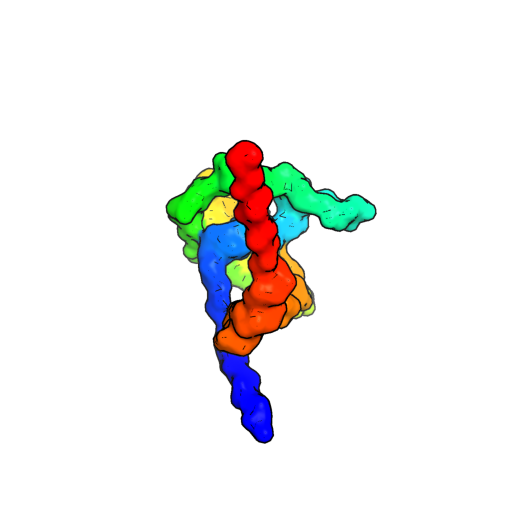d2493646

Sequence (99 aa):
MTHIPSHVRFHSLWLRFSCQCPKCFEASSNMKLIHIEEIDFHTVLEKASVSDDGLSISLMWSSGGHMGTIDLASLRANRYEPDALKTRHHLTTTLFLRE